Protein AF-A0A356QEA8-F1 (afdb_monomer_lite)

Sequence (119 aa):
EGFLAVVLAHPDEPAASPPVGSSALESAALLRQGLTPEQVAEQRGLAANTVYRHLSDAIQGGELSLEEVVNLDQATLAQIHAAFEQFPDQGLKVVFEALEGRIDYPVLHCVRASMAAKR

pLDDT: mean 83.59, std 18.81, range [31.09, 95.56]

Radius of gyration: 14.91 Å; chains: 1; bounding box: 48×33×32 Å

Secondary structure (DSSP, 8-state):
-------------------HHHHHHHHHHHHTTT--HHHHHHHHT--HHHHHHHHHHHHHTTSS-HHHH----HHHHHHHHHHHHHSTTS-HHHHHHHTTT-S-HHHHHHHHHHHHHT-

Structure (mmCIF, N/CA/C/O backbone):
data_AF-A0A356QEA8-F1
#
_entry.id   AF-A0A356QEA8-F1
#
loop_
_atom_site.group_PDB
_atom_site.id
_atom_site.type_symbol
_atom_site.label_atom_id
_atom_site.label_alt_id
_atom_site.label_comp_id
_atom_site.label_asym_id
_atom_site.label_entity_id
_atom_site.label_seq_id
_atom_site.pdbx_PDB_ins_code
_atom_site.Cartn_x
_atom_site.Cartn_y
_atom_site.Cartn_z
_atom_site.occupancy
_atom_site.B_iso_or_equiv
_atom_site.auth_seq_id
_atom_site.auth_comp_id
_atom_site.auth_asym_id
_atom_site.auth_atom_id
_atom_site.pdbx_PDB_model_num
ATOM 1 N N . GLU A 1 1 ? -32.854 -4.045 1.609 1.00 31.09 1 GLU A N 1
ATOM 2 C CA . GLU A 1 1 ? -31.920 -5.076 1.117 1.00 31.09 1 GLU A CA 1
ATOM 3 C C . GLU A 1 1 ? -30.816 -4.394 0.331 1.00 31.09 1 GLU A C 1
ATOM 5 O O . GLU A 1 1 ? -31.088 -3.385 -0.311 1.00 31.09 1 GLU A O 1
ATOM 10 N N . GLY A 1 2 ? -29.578 -4.848 0.529 1.00 43.97 2 GLY A N 1
ATOM 11 C CA . GLY A 1 2 ? -28.369 -4.173 0.075 1.00 43.97 2 GLY A CA 1
ATOM 12 C C . GLY A 1 2 ? -28.226 -4.121 -1.441 1.00 43.97 2 GLY A C 1
ATOM 13 O O . GLY A 1 2 ? -28.684 -5.005 -2.160 1.00 43.97 2 GLY A O 1
ATOM 14 N N . PHE A 1 3 ? -27.539 -3.084 -1.906 1.00 35.06 3 PHE A N 1
ATOM 15 C CA . PHE A 1 3 ? -27.054 -3.018 -3.273 1.00 35.06 3 PHE A CA 1
ATOM 16 C C . PHE A 1 3 ? -25.620 -2.494 -3.257 1.00 35.06 3 PHE A C 1
ATOM 18 O O . PHE A 1 3 ? -25.361 -1.295 -3.318 1.00 35.06 3 PHE A O 1
ATOM 25 N N . LEU A 1 4 ? -24.688 -3.434 -3.105 1.00 51.31 4 LEU A N 1
ATOM 26 C CA . LEU A 1 4 ? -23.291 -3.254 -3.466 1.00 51.31 4 LEU A CA 1
ATOM 27 C C . LEU A 1 4 ? -23.220 -3.316 -4.997 1.00 51.31 4 LEU A C 1
ATOM 29 O O . LEU A 1 4 ? -23.424 -4.380 -5.579 1.00 51.31 4 LEU A O 1
ATOM 33 N N . ALA A 1 5 ? -22.947 -2.184 -5.644 1.00 41.38 5 ALA A N 1
ATOM 34 C CA . ALA A 1 5 ? -22.686 -2.120 -7.078 1.00 41.38 5 ALA A CA 1
ATOM 35 C C . ALA A 1 5 ? -21.386 -1.360 -7.358 1.00 41.38 5 ALA A C 1
ATOM 37 O O . ALA A 1 5 ? -21.326 -0.135 -7.374 1.00 41.38 5 ALA A O 1
ATOM 38 N N . VAL A 1 6 ? -20.342 -2.169 -7.526 1.00 50.97 6 VAL A N 1
ATOM 39 C CA . VAL A 1 6 ? -19.248 -2.070 -8.503 1.00 50.97 6 VAL A CA 1
ATOM 40 C C . VAL A 1 6 ? -19.434 -0.993 -9.594 1.00 50.97 6 VAL A C 1
ATOM 42 O O . VAL A 1 6 ? -20.431 -1.002 -10.307 1.00 50.97 6 VAL A O 1
ATOM 45 N N . VAL A 1 7 ? -18.451 -0.091 -9.733 1.00 44.72 7 VAL A N 1
ATOM 46 C CA . VAL A 1 7 ? -17.612 0.175 -10.931 1.00 44.72 7 VAL A CA 1
ATOM 47 C C . VAL A 1 7 ? -16.874 1.517 -10.750 1.00 44.72 7 VAL A C 1
ATOM 49 O O . VAL A 1 7 ? -17.484 2.566 -10.591 1.00 44.72 7 VAL A O 1
ATOM 52 N N . LEU A 1 8 ? -15.540 1.436 -10.821 1.00 46.06 8 LEU A N 1
ATOM 53 C CA . LEU A 1 8 ? -14.579 2.411 -11.364 1.00 46.06 8 LEU A CA 1
ATOM 54 C C . LEU A 1 8 ? -15.076 3.848 -11.608 1.00 46.06 8 LEU A C 1
ATOM 56 O O . LEU A 1 8 ? -15.644 4.151 -12.655 1.00 46.06 8 LEU A O 1
ATOM 60 N N . ALA A 1 9 ? -14.661 4.761 -10.735 1.00 32.47 9 ALA A N 1
ATOM 61 C CA . ALA A 1 9 ? -14.369 6.131 -11.127 1.00 32.47 9 ALA A CA 1
ATOM 62 C C . ALA A 1 9 ? -13.238 6.658 -10.237 1.00 32.47 9 ALA A C 1
ATOM 64 O O . ALA A 1 9 ? -13.440 6.976 -9.070 1.00 32.47 9 ALA A O 1
ATOM 65 N N . HIS A 1 10 ? -12.030 6.738 -10.794 1.00 50.66 10 HIS A N 1
ATOM 66 C CA . HIS A 1 10 ? -11.129 7.812 -10.403 1.00 50.66 10 HIS A CA 1
ATOM 67 C C . HIS A 1 10 ? -11.701 9.089 -11.028 1.00 50.66 10 HIS A C 1
ATOM 69 O O . HIS A 1 10 ? -11.715 9.215 -12.253 1.00 50.66 10 HIS A O 1
ATOM 75 N N . PRO A 1 11 ? -12.176 10.013 -10.194 1.00 41.88 11 PRO A N 1
ATOM 76 C CA . PRO A 1 11 ? -11.691 11.369 -10.282 1.00 41.88 11 PRO A CA 1
ATOM 77 C C . PRO A 1 11 ? -11.050 11.741 -8.951 1.00 41.88 11 PRO A C 1
ATOM 79 O O . PRO A 1 11 ? -11.592 11.542 -7.865 1.00 41.88 11 PRO A O 1
ATOM 82 N N . ASP A 1 12 ? -9.837 12.246 -9.082 1.00 52.72 12 ASP A N 1
ATOM 83 C CA . ASP A 1 12 ? -9.221 13.150 -8.132 1.00 52.72 12 ASP A CA 1
ATOM 84 C C . ASP A 1 12 ? -10.200 14.308 -7.858 1.00 52.72 12 ASP A C 1
ATOM 86 O O . ASP A 1 12 ? -10.358 15.192 -8.692 1.00 52.72 12 ASP A O 1
ATOM 90 N N . GLU A 1 13 ? -10.917 14.268 -6.732 1.00 36.25 13 GLU A N 1
ATOM 91 C CA . GLU A 1 13 ? -11.565 15.449 -6.159 1.00 36.25 13 GLU A CA 1
ATOM 92 C C . GLU A 1 13 ? -11.280 15.501 -4.648 1.00 36.25 13 GLU A C 1
ATOM 94 O O . GLU A 1 13 ? -11.574 14.544 -3.919 1.00 36.25 13 GLU A O 1
ATOM 99 N N . PRO A 1 14 ? -10.676 16.597 -4.149 1.00 49.12 14 PRO A N 1
ATOM 100 C CA . PRO A 1 14 ? -10.232 16.707 -2.772 1.00 49.12 14 PRO A CA 1
ATOM 101 C C . PRO A 1 14 ? -11.421 17.078 -1.883 1.00 49.12 14 PRO A C 1
ATOM 103 O O . PRO A 1 14 ? -11.681 18.248 -1.601 1.00 49.12 14 PRO A O 1
ATOM 106 N N . ALA A 1 15 ? -12.138 16.071 -1.392 1.00 41.16 15 ALA A N 1
ATOM 107 C CA . ALA A 1 15 ? -13.002 16.244 -0.233 1.00 41.16 15 ALA A CA 1
ATOM 108 C C . ALA A 1 15 ? -12.107 16.410 1.002 1.00 41.16 15 ALA A C 1
ATOM 110 O O . ALA A 1 15 ? -11.725 15.421 1.617 1.00 41.16 15 ALA A O 1
ATOM 111 N N . ALA A 1 16 ? -11.715 17.662 1.275 1.00 40.69 16 ALA A N 1
ATOM 112 C CA . ALA A 1 16 ? -11.069 18.158 2.492 1.00 40.69 16 ALA A CA 1
ATOM 113 C C . ALA A 1 16 ? -10.388 17.059 3.320 1.00 40.69 16 ALA A C 1
ATOM 115 O O . ALA A 1 16 ? -10.927 16.611 4.334 1.00 40.69 16 ALA A O 1
ATOM 116 N N . SER A 1 17 ? -9.218 16.604 2.859 1.00 44.38 17 SER A N 1
ATOM 117 C CA . SER A 1 17 ? -8.430 15.624 3.591 1.00 44.38 17 SER A CA 1
ATOM 118 C C . SER A 1 17 ? -8.225 16.150 5.013 1.00 44.38 17 SER A C 1
ATOM 120 O O . SER A 1 17 ? -7.688 17.254 5.177 1.00 44.38 17 SER A O 1
ATOM 122 N N . PRO A 1 18 ? -8.607 15.390 6.054 1.00 46.19 18 PRO A N 1
ATOM 123 C CA . PRO A 1 18 ? -8.038 15.597 7.376 1.00 46.19 18 PRO A CA 1
ATOM 124 C C . PRO A 1 18 ? -6.512 15.669 7.213 1.00 46.19 18 PRO A C 1
ATOM 126 O O . PRO A 1 18 ? -5.996 15.051 6.273 1.00 46.19 18 PRO A O 1
ATOM 129 N N . PRO A 1 19 ? -5.780 16.428 8.053 1.00 50.84 19 PRO A N 1
ATOM 130 C CA . PRO A 1 19 ? -4.324 16.498 7.942 1.00 50.84 19 PRO A CA 1
ATOM 131 C C . PRO A 1 19 ? -3.800 15.077 7.753 1.00 50.84 19 PRO A C 1
ATOM 133 O O . PRO A 1 19 ? -4.195 14.200 8.510 1.00 50.84 19 PRO A O 1
ATOM 136 N N . VAL A 1 20 ? -3.007 14.843 6.704 1.00 54.38 20 VAL A N 1
ATOM 137 C CA . VAL A 1 20 ? -2.616 13.509 6.198 1.00 54.38 20 VAL A CA 1
ATOM 138 C C . VAL A 1 20 ? -2.198 12.521 7.304 1.00 54.38 20 VAL A C 1
ATOM 140 O O . VAL A 1 20 ? -2.436 11.323 7.188 1.00 54.38 20 VAL A O 1
ATOM 143 N N . GLY A 1 21 ? -1.707 13.027 8.441 1.00 61.75 21 GLY A N 1
ATOM 144 C CA . GLY A 1 21 ? -1.474 12.252 9.658 1.00 61.75 21 GLY A CA 1
ATOM 145 C C . GLY A 1 21 ? -2.724 11.703 10.366 1.00 61.75 21 GLY A C 1
ATOM 146 O O . GLY A 1 21 ? -2.709 10.551 10.768 1.00 61.75 21 GLY A O 1
ATOM 147 N N . SER A 1 22 ? -3.826 12.444 10.528 1.00 77.88 22 SER A N 1
ATOM 148 C CA . SER A 1 22 ? -4.959 11.985 11.351 1.00 77.88 22 SER A CA 1
ATOM 149 C C . SER A 1 22 ? -5.708 10.797 10.744 1.00 77.88 22 SER A C 1
ATOM 151 O O . SER A 1 22 ? -6.038 9.864 11.468 1.00 77.88 22 SER A O 1
ATOM 153 N N . SER A 1 23 ? -5.921 10.769 9.424 1.00 89.19 23 SER A N 1
ATOM 154 C CA . SER A 1 23 ? -6.590 9.632 8.763 1.00 89.19 23 SER A CA 1
ATOM 155 C C . SER A 1 23 ? -5.693 8.404 8.597 1.00 89.19 23 SER A C 1
ATOM 157 O O . SER A 1 23 ? -6.193 7.275 8.670 1.00 89.19 23 SER A O 1
ATOM 159 N N . ALA A 1 24 ? -4.386 8.612 8.402 1.00 91.81 24 ALA A N 1
ATOM 160 C CA . ALA A 1 24 ? -3.384 7.549 8.406 1.00 91.81 24 ALA A CA 1
ATOM 161 C C . ALA A 1 24 ? -3.299 6.882 9.785 1.00 91.81 24 ALA A C 1
ATOM 163 O O . ALA A 1 24 ? -3.461 5.667 9.891 1.00 91.81 24 ALA A O 1
ATOM 164 N N . LEU A 1 25 ? -3.167 7.686 10.844 1.00 92.38 25 LEU A N 1
ATOM 165 C CA . LEU A 1 25 ? -3.117 7.218 12.229 1.00 92.38 25 LEU A CA 1
ATOM 166 C C . LEU A 1 25 ? -4.413 6.525 12.664 1.00 92.38 25 LEU A C 1
ATOM 168 O O . LEU A 1 25 ? -4.355 5.491 13.322 1.00 92.38 25 LEU A O 1
ATOM 172 N N . GLU A 1 26 ? -5.582 7.041 12.277 1.00 94.62 26 GLU A N 1
ATOM 173 C CA . GLU A 1 26 ? -6.866 6.405 12.598 1.00 94.62 26 GLU A CA 1
ATOM 174 C C . GLU A 1 26 ? -7.005 5.031 11.923 1.00 94.62 26 GLU A C 1
ATOM 176 O O . GLU A 1 26 ? -7.396 4.057 12.567 1.00 94.62 26 GLU A O 1
ATOM 181 N N . SER A 1 27 ? -6.621 4.921 10.644 1.00 94.62 27 SER A N 1
ATOM 182 C CA . SER A 1 27 ? -6.633 3.638 9.923 1.00 94.62 27 SER A CA 1
ATOM 183 C C . SER A 1 27 ? -5.639 2.648 10.538 1.00 94.62 27 SER A C 1
ATOM 185 O O . SER A 1 27 ? -5.967 1.478 10.723 1.00 94.62 27 SER A O 1
ATOM 187 N N . ALA A 1 28 ? -4.451 3.128 10.915 1.00 94.19 28 ALA A N 1
ATOM 188 C CA . ALA A 1 28 ? -3.431 2.336 11.592 1.00 94.19 28 ALA A CA 1
ATOM 189 C C . ALA A 1 28 ? -3.884 1.841 12.973 1.00 94.19 28 ALA A C 1
ATOM 191 O O . ALA A 1 28 ? -3.648 0.688 13.331 1.00 94.19 28 ALA A O 1
ATOM 192 N N . ALA A 1 29 ? -4.572 2.685 13.743 1.00 94.62 29 ALA A N 1
ATOM 193 C CA . ALA A 1 29 ? -5.103 2.316 15.049 1.00 94.62 29 ALA A CA 1
ATOM 194 C C . ALA A 1 29 ? -6.163 1.209 14.953 1.00 94.62 29 ALA A C 1
ATOM 196 O O . ALA A 1 29 ? -6.216 0.337 15.818 1.00 94.62 29 ALA A O 1
ATOM 197 N N . LEU A 1 30 ? -7.004 1.220 13.915 1.00 94.75 30 LEU A N 1
ATOM 198 C CA . LEU A 1 30 ? -7.980 0.152 13.671 1.00 94.75 30 LEU A CA 1
ATOM 199 C C . LEU A 1 30 ? -7.303 -1.142 13.212 1.00 94.75 30 LEU A C 1
ATOM 201 O O . LEU A 1 30 ? -7.622 -2.205 13.733 1.00 94.75 30 LEU A O 1
ATOM 205 N N . LEU A 1 31 ? -6.314 -1.056 12.325 1.00 94.38 31 LEU A N 1
ATOM 206 C CA . LEU A 1 31 ? -5.529 -2.214 11.894 1.00 94.38 31 LEU A CA 1
ATOM 207 C C . LEU A 1 31 ? -4.871 -2.938 13.086 1.00 94.38 31 LEU A C 1
ATOM 209 O O . LEU A 1 31 ? -4.991 -4.151 13.236 1.00 94.38 31 LEU A O 1
ATOM 213 N N . ARG A 1 32 ? -4.271 -2.178 14.012 1.00 93.19 32 ARG A N 1
ATOM 214 C CA . ARG A 1 32 ? -3.653 -2.698 15.249 1.00 93.19 32 ARG A CA 1
ATOM 215 C C . ARG A 1 32 ? -4.626 -3.353 16.225 1.00 93.19 32 ARG A C 1
ATOM 217 O O . ARG A 1 32 ? -4.197 -4.089 17.109 1.00 93.19 32 ARG A O 1
ATOM 224 N N . GLN A 1 33 ? -5.925 -3.111 16.077 1.00 93.75 33 GLN A N 1
ATOM 225 C CA . GLN A 1 33 ? -6.954 -3.835 16.827 1.00 93.75 33 GLN A CA 1
ATOM 226 C C . GLN A 1 33 ? -7.230 -5.230 16.234 1.00 93.75 33 GLN A C 1
ATOM 228 O O . GLN A 1 33 ? -8.104 -5.938 16.727 1.00 93.75 33 GLN A O 1
ATOM 233 N N . GLY A 1 34 ? -6.480 -5.643 15.206 1.00 91.62 34 GLY A N 1
ATOM 234 C CA . GLY A 1 34 ? -6.621 -6.930 14.529 1.00 91.62 34 GLY A CA 1
ATOM 235 C C . GLY A 1 34 ? -7.587 -6.897 13.345 1.00 91.62 34 GLY A C 1
ATOM 236 O O . GLY A 1 34 ? -7.989 -7.959 12.872 1.00 91.62 34 GLY A O 1
ATOM 237 N N . LEU A 1 35 ? -7.980 -5.707 12.877 1.00 93.81 35 LEU A N 1
ATOM 238 C CA . LEU A 1 35 ? -8.817 -5.564 11.688 1.00 93.81 35 LEU A CA 1
ATOM 239 C C . LEU A 1 35 ? -7.965 -5.636 10.421 1.00 93.81 35 LEU A C 1
ATOM 241 O O . LEU A 1 35 ? -6.881 -5.062 10.341 1.00 93.81 35 LEU A O 1
ATOM 245 N N . THR A 1 36 ? -8.511 -6.278 9.394 1.00 93.06 36 THR A N 1
ATOM 246 C CA . THR A 1 36 ? -7.966 -6.219 8.030 1.00 93.06 36 THR A CA 1
ATOM 247 C C . THR A 1 36 ? -8.222 -4.845 7.395 1.00 93.06 36 THR A C 1
ATOM 249 O O . THR A 1 36 ? -9.185 -4.174 7.779 1.00 93.06 36 THR A O 1
ATOM 252 N N . PRO A 1 37 ? -7.422 -4.405 6.404 1.00 92.38 37 PRO A N 1
ATOM 253 C CA . PRO A 1 37 ? -7.656 -3.137 5.702 1.00 92.38 37 PRO A CA 1
ATOM 254 C C . PRO A 1 37 ? -9.085 -3.003 5.148 1.00 92.38 37 PRO A C 1
ATOM 256 O O . PRO A 1 37 ? -9.676 -1.925 5.188 1.00 92.38 37 PRO A O 1
ATOM 259 N N . GLU A 1 38 ? -9.670 -4.106 4.694 1.00 92.88 38 GLU A N 1
ATOM 260 C CA . GLU A 1 38 ? -11.043 -4.198 4.209 1.00 92.88 38 GLU A CA 1
ATOM 261 C C . GLU A 1 38 ? -12.057 -3.955 5.334 1.00 92.88 38 GLU A C 1
ATOM 263 O O . GLU A 1 38 ? -12.955 -3.131 5.177 1.00 92.88 38 GLU A O 1
ATOM 268 N N . GLN A 1 39 ? -11.871 -4.572 6.504 1.00 93.94 39 GLN A N 1
ATOM 269 C CA . GLN A 1 39 ? -12.721 -4.324 7.676 1.00 93.94 39 GLN A CA 1
ATOM 270 C C . GLN A 1 39 ? -12.572 -2.896 8.209 1.00 93.94 39 GLN A C 1
ATOM 272 O O . GLN A 1 39 ? -13.555 -2.287 8.630 1.00 93.94 39 GLN A O 1
ATOM 277 N N . VAL A 1 40 ? -11.360 -2.332 8.168 1.00 94.25 40 VAL A N 1
ATOM 278 C CA . VAL A 1 40 ? -11.134 -0.914 8.479 1.00 94.25 40 VAL A CA 1
ATOM 279 C C . VAL A 1 40 ? -11.920 -0.035 7.505 1.00 94.25 40 VAL A C 1
ATOM 281 O O . VAL A 1 40 ? -12.526 0.951 7.922 1.00 94.25 40 VAL A O 1
ATOM 284 N N . ALA A 1 41 ? -11.954 -0.390 6.220 1.00 93.56 41 ALA A N 1
ATOM 285 C CA . ALA A 1 41 ? -12.721 0.336 5.215 1.00 93.56 41 ALA A CA 1
ATOM 286 C C . ALA A 1 41 ? -14.224 0.282 5.503 1.00 93.56 41 ALA A C 1
ATOM 288 O O . ALA A 1 41 ? -14.871 1.328 5.534 1.00 93.56 41 ALA A O 1
ATOM 289 N N . GLU A 1 42 ? -14.760 -0.900 5.810 1.00 94.19 42 GLU A N 1
A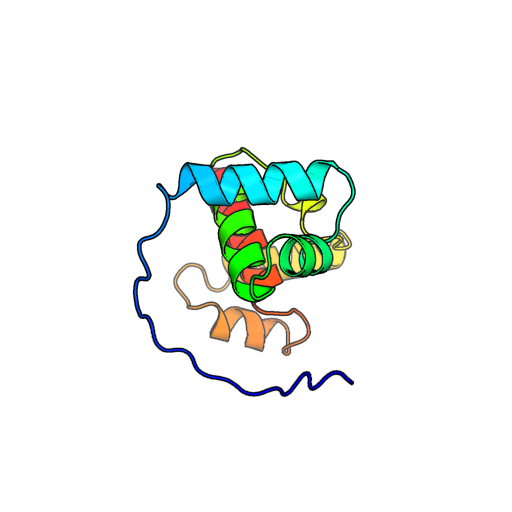TOM 290 C CA . GLU A 1 42 ? -16.162 -1.069 6.204 1.00 94.19 42 GLU A CA 1
ATOM 291 C C . GLU A 1 42 ? -16.503 -0.265 7.465 1.00 94.19 42 GLU A C 1
ATOM 293 O O . GLU A 1 42 ? -17.476 0.490 7.474 1.00 94.19 42 GLU A O 1
ATOM 298 N N . GLN A 1 43 ? -15.675 -0.356 8.509 1.00 93.12 43 GLN A N 1
ATOM 299 C CA . GLN A 1 43 ? -15.915 0.338 9.774 1.00 93.12 43 GLN A CA 1
ATOM 300 C C . GLN A 1 43 ? -15.845 1.862 9.635 1.00 93.12 43 GLN A C 1
ATOM 302 O O . GLN A 1 43 ? -16.601 2.578 10.292 1.00 93.12 43 GLN A O 1
ATOM 307 N N . ARG A 1 44 ? -14.957 2.368 8.775 1.00 92.44 44 ARG A N 1
ATOM 308 C CA . ARG A 1 44 ? -14.825 3.806 8.512 1.00 92.44 44 ARG A CA 1
ATOM 309 C C . ARG A 1 44 ? -15.775 4.314 7.425 1.00 92.44 44 ARG A C 1
ATOM 311 O O . ARG A 1 44 ? -15.805 5.517 7.181 1.00 92.44 44 ARG A O 1
ATOM 318 N N . GLY A 1 45 ? -16.527 3.436 6.756 1.00 91.44 45 GLY A N 1
ATOM 319 C CA . GLY A 1 45 ? -17.366 3.805 5.612 1.00 91.44 45 GLY A CA 1
ATOM 320 C C . GLY A 1 45 ? -16.560 4.333 4.418 1.00 91.44 45 GLY A C 1
ATOM 321 O O . GLY A 1 45 ? -17.011 5.235 3.715 1.00 91.44 45 GLY A O 1
ATOM 322 N N . LEU A 1 46 ? -15.349 3.811 4.210 1.00 92.62 46 LEU A N 1
ATOM 323 C CA . LEU A 1 46 ? -14.422 4.208 3.150 1.00 92.62 46 LEU A CA 1
ATOM 324 C C . LEU A 1 46 ? -14.271 3.104 2.100 1.00 92.62 46 LEU A C 1
ATOM 326 O O . LEU A 1 46 ? -14.552 1.934 2.343 1.00 92.62 46 LEU A O 1
ATOM 330 N N . ALA A 1 47 ? -13.752 3.463 0.926 1.00 91.56 47 ALA A N 1
ATOM 331 C CA . ALA A 1 47 ? -13.280 2.471 -0.034 1.00 91.56 47 ALA A CA 1
ATOM 332 C C . ALA A 1 47 ? -11.976 1.821 0.460 1.00 91.56 47 ALA A C 1
ATOM 334 O O . ALA A 1 47 ? -11.089 2.518 0.962 1.00 91.56 47 ALA A O 1
ATOM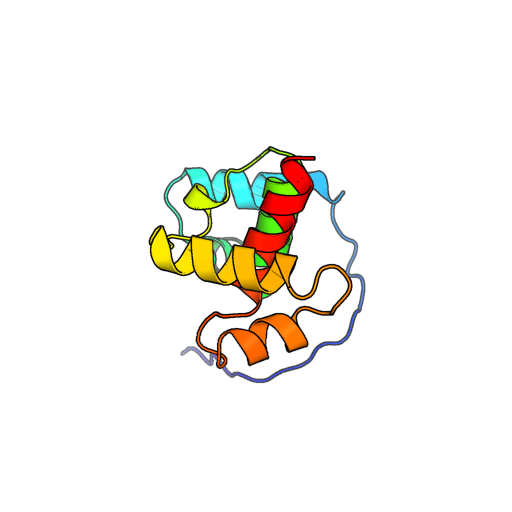 335 N N . ALA A 1 48 ? -11.808 0.514 0.232 1.00 89.81 48 ALA A N 1
ATOM 336 C CA . ALA A 1 48 ? -10.593 -0.214 0.613 1.00 89.81 48 ALA A CA 1
ATOM 337 C C . ALA A 1 48 ? -9.320 0.449 0.061 1.00 89.81 48 ALA A C 1
ATOM 339 O O . ALA A 1 48 ? -8.357 0.651 0.793 1.00 89.81 48 ALA A O 1
ATOM 340 N N . ASN A 1 49 ? -9.339 0.902 -1.198 1.00 88.88 49 ASN A N 1
ATOM 341 C CA . ASN A 1 49 ? -8.199 1.590 -1.815 1.00 88.88 49 ASN A CA 1
ATOM 342 C C . ASN A 1 49 ? -7.786 2.874 -1.060 1.00 88.88 49 ASN A C 1
ATOM 344 O O . ASN A 1 49 ? -6.601 3.181 -0.946 1.00 88.88 49 ASN A O 1
ATOM 348 N N . THR A 1 50 ? -8.750 3.609 -0.494 1.00 91.38 50 THR A N 1
ATOM 349 C CA . THR A 1 50 ? -8.476 4.789 0.343 1.00 91.38 50 THR A CA 1
ATOM 350 C C . THR A 1 50 ? -7.796 4.388 1.649 1.00 91.38 50 THR A C 1
ATOM 352 O O . THR A 1 50 ? -6.848 5.045 2.073 1.00 91.38 50 THR A O 1
ATOM 355 N N . VAL A 1 51 ? -8.232 3.286 2.263 1.00 94.50 51 VAL A N 1
ATOM 356 C CA . VAL A 1 51 ? -7.582 2.746 3.463 1.00 94.50 51 VAL A CA 1
ATOM 357 C C . VAL A 1 51 ? -6.159 2.289 3.157 1.00 94.50 51 VAL A C 1
ATOM 359 O O . VAL A 1 51 ? -5.246 2.682 3.871 1.00 94.50 51 VAL A O 1
ATOM 362 N N . TYR A 1 52 ? -5.922 1.561 2.067 1.00 94.31 52 TYR A N 1
ATOM 363 C CA . TYR A 1 52 ? -4.559 1.185 1.677 1.00 94.31 52 TYR A CA 1
ATOM 364 C C . TYR A 1 52 ? -3.653 2.394 1.427 1.00 94.31 52 TYR A C 1
ATOM 366 O O . TYR A 1 52 ? -2.484 2.355 1.806 1.00 94.31 52 TYR A O 1
ATOM 374 N N . ARG A 1 53 ? -4.178 3.492 0.863 1.00 92.75 53 ARG A N 1
ATOM 375 C CA . ARG A 1 53 ? -3.430 4.755 0.762 1.00 92.75 53 ARG A CA 1
ATOM 376 C C . ARG A 1 53 ? -3.034 5.269 2.151 1.00 92.75 53 ARG A C 1
ATOM 378 O O . ARG A 1 53 ? -1.846 5.456 2.390 1.00 92.75 53 ARG A O 1
ATOM 385 N N . HIS A 1 54 ? -3.987 5.387 3.077 1.00 94.00 54 HIS A N 1
ATOM 386 C CA . HIS A 1 54 ? -3.717 5.790 4.464 1.00 94.00 54 HIS A CA 1
ATOM 387 C C . HIS A 1 54 ? -2.678 4.895 5.156 1.00 94.00 54 HIS A C 1
ATOM 389 O O . HIS A 1 54 ? -1.793 5.390 5.847 1.00 94.00 54 HIS A O 1
ATOM 395 N N . LEU A 1 55 ? -2.769 3.578 4.964 1.00 94.62 55 LEU A N 1
ATOM 396 C CA . LEU A 1 55 ? -1.827 2.621 5.539 1.00 94.62 55 LEU A CA 1
ATOM 397 C C . LEU A 1 55 ? -0.444 2.732 4.888 1.00 94.62 55 LEU A C 1
ATOM 399 O O . LEU A 1 55 ? 0.560 2.622 5.581 1.00 94.62 55 LEU A O 1
ATOM 403 N N . SER A 1 56 ? -0.367 3.007 3.584 1.00 94.00 56 SER A N 1
ATOM 404 C CA . SER A 1 56 ? 0.905 3.284 2.913 1.00 94.00 56 SER A CA 1
ATOM 405 C C . SER A 1 56 ? 1.565 4.568 3.432 1.00 94.00 56 SER A C 1
ATOM 407 O O . SER A 1 56 ? 2.768 4.561 3.678 1.00 94.00 56 SER A O 1
ATOM 409 N N . ASP A 1 57 ? 0.792 5.626 3.700 1.00 92.25 57 ASP A N 1
ATOM 410 C CA . ASP A 1 57 ? 1.301 6.853 4.329 1.00 92.25 57 ASP A CA 1
ATOM 411 C C . ASP A 1 57 ? 1.792 6.584 5.761 1.00 92.25 57 ASP A C 1
ATOM 413 O O . ASP A 1 57 ? 2.873 7.030 6.144 1.00 92.25 57 ASP A O 1
ATOM 417 N N . ALA A 1 58 ? 1.047 5.790 6.540 1.00 92.75 58 ALA A N 1
ATOM 418 C CA . ALA A 1 58 ? 1.454 5.371 7.881 1.00 92.75 58 ALA A CA 1
ATOM 419 C C . ALA A 1 58 ? 2.749 4.537 7.861 1.00 92.75 58 ALA A C 1
ATOM 421 O O . ALA A 1 58 ? 3.630 4.755 8.689 1.00 92.75 58 ALA A O 1
ATOM 422 N N . ILE A 1 59 ? 2.907 3.629 6.891 1.00 94.31 59 ILE A N 1
ATOM 423 C CA . ILE A 1 59 ? 4.156 2.880 6.691 1.00 94.31 59 ILE A CA 1
ATOM 424 C C . ILE A 1 59 ? 5.309 3.832 6.364 1.00 94.31 59 ILE A C 1
ATOM 426 O O . ILE A 1 59 ? 6.385 3.719 6.947 1.00 94.31 59 ILE A O 1
ATOM 430 N N . GLN A 1 60 ? 5.096 4.778 5.445 1.00 91.75 60 GLN A N 1
ATOM 431 C CA . GLN A 1 60 ? 6.122 5.746 5.059 1.00 91.75 60 GLN A CA 1
ATOM 432 C C . GLN A 1 60 ? 6.556 6.628 6.237 1.00 91.75 60 GLN A C 1
ATOM 434 O O . GLN A 1 60 ? 7.739 6.931 6.369 1.00 91.75 60 GLN A O 1
ATOM 439 N N . GLY A 1 61 ? 5.610 7.006 7.101 1.00 89.44 61 GLY A N 1
ATOM 440 C CA . GLY A 1 61 ? 5.870 7.766 8.323 1.00 89.44 61 GLY A CA 1
ATOM 441 C C . GLY A 1 61 ? 6.505 6.960 9.461 1.00 89.44 61 GLY A C 1
ATOM 442 O O . GLY A 1 61 ? 6.832 7.547 10.486 1.00 89.44 61 GLY A O 1
ATOM 443 N N . GLY A 1 62 ? 6.679 5.641 9.309 1.00 89.56 62 GLY A N 1
ATOM 444 C CA . GLY A 1 62 ? 7.187 4.760 10.366 1.00 89.56 62 GLY A CA 1
ATOM 445 C C . GLY A 1 62 ? 6.156 4.411 11.446 1.00 89.56 62 GLY A C 1
ATOM 446 O O . GLY A 1 62 ? 6.496 3.776 12.441 1.00 89.56 62 GLY A O 1
ATOM 447 N N . GLU A 1 63 ? 4.891 4.784 11.245 1.00 91.31 63 GLU A N 1
ATOM 448 C CA . GLU A 1 63 ? 3.793 4.485 12.164 1.00 91.31 63 GLU A CA 1
ATOM 449 C C . GLU A 1 63 ? 3.336 3.030 12.066 1.00 91.31 63 GLU A C 1
ATOM 451 O O . GLU A 1 63 ? 2.777 2.519 13.030 1.00 91.31 63 GLU A O 1
ATOM 456 N N . LEU A 1 64 ? 3.561 2.355 10.934 1.00 92.31 64 LEU A N 1
ATOM 457 C CA . LEU A 1 64 ? 3.255 0.938 10.727 1.00 92.31 64 LEU A CA 1
ATOM 458 C C . LEU A 1 64 ? 4.403 0.219 10.025 1.00 92.31 64 LEU A C 1
ATOM 460 O O . LEU A 1 64 ? 5.102 0.789 9.189 1.00 92.31 64 LEU A O 1
ATOM 464 N N . SER A 1 65 ? 4.539 -1.073 10.308 1.00 92.56 65 SER A N 1
ATOM 465 C CA . SER A 1 65 ? 5.380 -1.955 9.496 1.00 92.56 65 SER A CA 1
ATOM 466 C C . SER A 1 65 ? 4.568 -2.554 8.350 1.00 92.56 65 SER A C 1
ATOM 468 O O . SER A 1 65 ? 3.362 -2.760 8.469 1.00 92.56 65 SER A O 1
ATOM 470 N N . LEU A 1 66 ? 5.230 -2.871 7.234 1.00 93.50 66 LEU A N 1
ATOM 471 C CA . LEU A 1 66 ? 4.585 -3.495 6.072 1.00 93.50 66 LEU A CA 1
ATOM 472 C C . LEU A 1 66 ? 3.838 -4.786 6.442 1.00 93.50 66 LEU A C 1
ATOM 474 O O . LEU A 1 66 ? 2.723 -5.002 5.980 1.00 93.50 66 LEU A O 1
ATOM 478 N N . GLU A 1 67 ? 4.453 -5.604 7.295 1.00 91.94 67 GLU A N 1
ATOM 479 C CA . GLU A 1 67 ? 3.918 -6.880 7.783 1.00 91.94 67 GLU A CA 1
ATOM 480 C C . GLU A 1 67 ? 2.624 -6.743 8.596 1.00 91.94 67 GLU A C 1
ATOM 482 O O . GLU A 1 67 ? 1.847 -7.689 8.650 1.00 91.94 67 GLU A O 1
ATOM 487 N N . GLU A 1 68 ? 2.354 -5.570 9.184 1.00 90.62 68 GLU A N 1
ATOM 488 C CA . GLU A 1 68 ? 1.081 -5.332 9.875 1.00 90.62 68 GLU A CA 1
ATOM 489 C C . GLU A 1 68 ? -0.068 -5.135 8.877 1.00 90.62 68 GLU A C 1
ATOM 491 O O . GLU A 1 68 ? -1.220 -5.417 9.195 1.00 90.62 68 GLU A O 1
ATOM 496 N N . VAL A 1 69 ? 0.233 -4.648 7.668 1.00 92.12 69 VAL A N 1
ATOM 497 C CA . VAL A 1 69 ? -0.768 -4.266 6.658 1.00 92.12 69 VAL A CA 1
ATOM 498 C C . VAL A 1 69 ? -1.013 -5.372 5.641 1.00 92.12 69 VAL A C 1
ATOM 500 O O . VAL A 1 69 ? -2.153 -5.595 5.236 1.00 92.12 69 VAL A O 1
ATOM 503 N N . VAL A 1 70 ? 0.053 -6.037 5.191 1.00 90.12 70 VAL A N 1
ATOM 504 C CA . VAL A 1 70 ? -0.021 -7.084 4.171 1.00 90.12 70 VAL A CA 1
ATOM 505 C C . VAL A 1 70 ? 0.670 -8.346 4.658 1.00 90.12 70 VAL A C 1
ATOM 507 O O . VAL A 1 70 ? 1.816 -8.322 5.101 1.00 90.12 70 VAL A O 1
ATOM 510 N N . ASN A 1 71 ? -0.020 -9.473 4.516 1.00 89.38 71 ASN A N 1
ATOM 511 C CA . ASN A 1 71 ? 0.532 -10.776 4.852 1.00 89.38 71 ASN A CA 1
ATOM 512 C C . ASN A 1 71 ? 1.135 -11.415 3.592 1.00 89.38 71 ASN A C 1
ATOM 514 O O . ASN A 1 71 ? 0.440 -12.096 2.839 1.00 89.38 71 ASN A O 1
ATOM 518 N N . LEU A 1 72 ? 2.416 -11.138 3.337 1.00 89.75 72 LEU A N 1
ATOM 519 C CA . LEU A 1 72 ? 3.163 -11.659 2.189 1.00 89.75 72 LEU A CA 1
ATOM 520 C C . LEU A 1 72 ? 4.262 -12.618 2.649 1.00 89.75 72 LEU A C 1
ATOM 522 O O . LEU A 1 72 ? 5.066 -12.274 3.514 1.00 89.75 72 LEU A O 1
ATOM 526 N N . ASP A 1 73 ? 4.366 -13.779 2.003 1.00 92.62 73 ASP A N 1
ATOM 527 C CA . ASP A 1 73 ? 5.516 -14.661 2.183 1.00 92.62 73 ASP A CA 1
ATOM 528 C C . ASP A 1 73 ? 6.822 -13.988 1.745 1.00 92.62 73 ASP A C 1
ATOM 530 O O . ASP A 1 73 ? 6.870 -13.199 0.793 1.00 92.62 73 ASP A O 1
ATOM 534 N N . GLN A 1 74 ? 7.923 -14.372 2.393 1.00 91.19 74 GLN A N 1
ATOM 535 C CA . GLN A 1 74 ? 9.234 -13.766 2.162 1.00 91.19 74 GLN A CA 1
ATOM 536 C C . GLN A 1 74 ? 9.691 -13.855 0.696 1.00 91.19 74 GLN A C 1
ATOM 538 O O . GLN A 1 74 ? 10.342 -12.930 0.204 1.00 91.19 74 GLN A O 1
ATOM 543 N N . ALA A 1 75 ? 9.337 -14.940 -0.001 1.00 93.69 75 ALA A N 1
ATOM 544 C CA . ALA A 1 75 ? 9.647 -15.133 -1.416 1.00 93.69 75 ALA A CA 1
ATOM 545 C C . ALA A 1 75 ?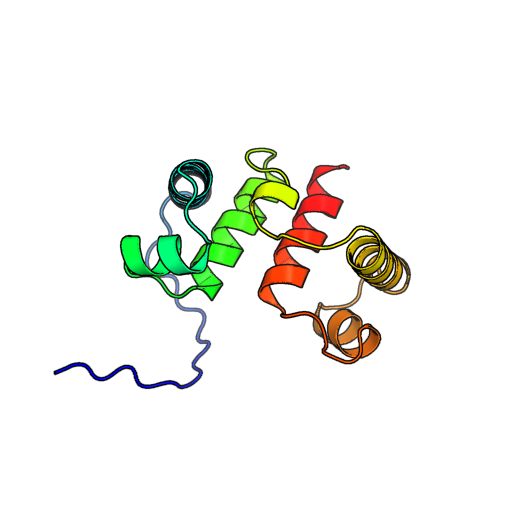 8.917 -14.113 -2.305 1.00 93.69 75 ALA A C 1
ATOM 547 O O . ALA A 1 75 ? 9.536 -13.502 -3.174 1.00 93.69 75 ALA A O 1
ATOM 548 N N . THR A 1 76 ? 7.629 -13.884 -2.048 1.00 94.19 76 THR A N 1
ATOM 549 C CA . THR A 1 76 ? 6.818 -12.895 -2.768 1.00 94.19 76 THR A CA 1
ATOM 550 C C . THR A 1 76 ? 7.331 -11.485 -2.505 1.00 94.19 76 THR A C 1
ATOM 552 O O . THR A 1 76 ? 7.531 -10.714 -3.440 1.00 94.19 76 THR A O 1
ATOM 555 N N . LEU A 1 77 ? 7.635 -11.161 -1.246 1.00 94.69 77 LEU A N 1
ATOM 556 C CA . LEU A 1 77 ? 8.199 -9.861 -0.894 1.00 94.69 77 LEU A CA 1
ATOM 557 C C . LEU A 1 77 ? 9.546 -9.611 -1.593 1.00 94.69 77 LEU A C 1
ATOM 559 O O . LEU A 1 77 ? 9.781 -8.520 -2.109 1.00 94.69 77 LEU A O 1
ATOM 563 N N . ALA A 1 78 ? 10.410 -10.628 -1.669 1.00 94.44 78 ALA A N 1
ATOM 564 C CA . ALA A 1 78 ? 11.684 -10.533 -2.379 1.00 94.44 78 ALA A CA 1
ATOM 565 C C . ALA A 1 78 ? 11.500 -10.296 -3.888 1.00 94.44 78 ALA A C 1
ATOM 567 O O . ALA A 1 78 ? 12.234 -9.497 -4.466 1.00 94.44 78 ALA A O 1
ATOM 568 N N . GLN A 1 79 ? 10.506 -10.933 -4.518 1.00 95.56 79 GLN A N 1
ATOM 569 C CA . GLN A 1 79 ? 10.171 -10.689 -5.927 1.00 95.56 79 GLN A CA 1
ATOM 570 C C . GLN A 1 79 ? 9.692 -9.254 -6.157 1.00 95.56 79 GLN A C 1
ATOM 572 O O . GLN A 1 79 ? 10.141 -8.604 -7.099 1.00 95.56 79 GLN A O 1
ATOM 577 N N . ILE A 1 80 ? 8.827 -8.738 -5.280 1.00 95.44 80 ILE A N 1
ATOM 578 C CA . ILE A 1 80 ? 8.332 -7.361 -5.381 1.00 95.44 80 ILE A CA 1
ATOM 579 C C . ILE A 1 80 ? 9.488 -6.365 -5.219 1.00 95.44 80 ILE A C 1
ATOM 581 O O . ILE A 1 80 ? 9.612 -5.442 -6.021 1.00 95.44 80 ILE A O 1
ATOM 585 N N . HIS A 1 81 ? 10.370 -6.567 -4.234 1.00 94.69 81 HIS A N 1
ATOM 586 C CA . HIS A 1 81 ? 11.561 -5.729 -4.069 1.00 94.69 81 HIS A CA 1
ATOM 587 C C . HIS A 1 81 ? 12.468 -5.774 -5.301 1.00 94.69 81 HIS A C 1
ATOM 589 O O . HIS A 1 81 ? 12.880 -4.724 -5.782 1.00 94.69 81 HIS A O 1
ATOM 595 N N . ALA A 1 82 ? 12.740 -6.963 -5.845 1.00 95.31 82 ALA A N 1
ATOM 596 C CA . ALA A 1 82 ? 13.553 -7.106 -7.049 1.00 95.31 82 ALA A CA 1
ATOM 597 C C . ALA A 1 82 ? 12.935 -6.373 -8.250 1.00 95.31 82 ALA A C 1
ATOM 599 O O . ALA A 1 82 ? 13.654 -5.721 -9.002 1.00 95.31 82 ALA A O 1
ATOM 600 N N . ALA A 1 83 ? 11.608 -6.418 -8.399 1.00 95.50 83 ALA A N 1
ATOM 601 C CA . ALA A 1 83 ? 10.911 -5.683 -9.446 1.00 95.50 83 ALA A CA 1
ATOM 602 C C . ALA A 1 83 ? 11.044 -4.159 -9.265 1.00 95.50 83 ALA A C 1
ATOM 604 O O . ALA A 1 83 ? 11.318 -3.451 -10.231 1.00 95.50 83 ALA A O 1
ATOM 605 N N . PHE A 1 84 ? 10.920 -3.639 -8.041 1.00 95.06 84 PHE A N 1
ATOM 606 C CA . PHE A 1 84 ? 11.157 -2.214 -7.777 1.00 95.06 84 PHE A CA 1
ATOM 607 C C . PHE A 1 84 ? 12.612 -1.794 -8.028 1.00 95.06 84 PHE A C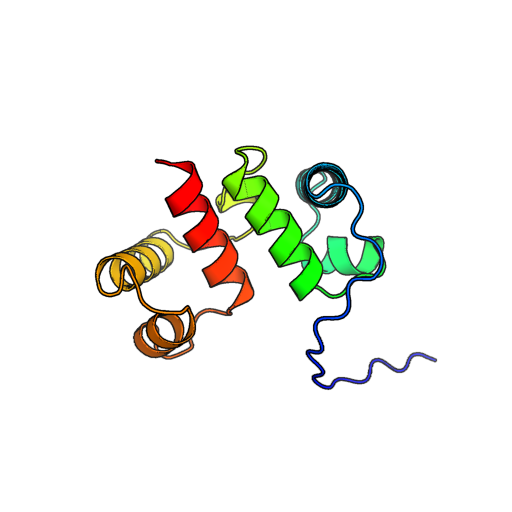 1
ATOM 609 O O . PHE A 1 84 ? 12.838 -0.738 -8.609 1.00 95.06 84 PHE A O 1
ATOM 616 N N . GLU A 1 85 ? 13.590 -2.618 -7.651 1.00 93.75 85 GLU A N 1
ATOM 617 C CA . GLU A 1 85 ? 15.019 -2.353 -7.888 1.00 93.75 85 GLU A CA 1
ATOM 618 C C . GLU A 1 85 ? 15.388 -2.421 -9.378 1.00 93.75 85 GLU A C 1
ATOM 620 O O . GLU A 1 85 ? 16.248 -1.677 -9.845 1.00 93.75 85 GLU A O 1
ATOM 625 N N . GLN A 1 86 ? 14.725 -3.287 -10.149 1.00 94.88 86 GLN A N 1
ATOM 626 C CA . GLN A 1 86 ? 14.890 -3.365 -11.601 1.00 94.88 86 GLN A CA 1
ATOM 627 C C . GLN A 1 86 ? 14.307 -2.135 -12.315 1.00 94.88 86 GLN A C 1
ATOM 629 O O . GLN A 1 86 ? 14.794 -1.746 -13.379 1.00 94.88 86 GLN A O 1
ATOM 634 N N . PHE A 1 87 ? 13.275 -1.519 -11.735 1.00 92.75 87 PHE A N 1
ATOM 635 C CA . PHE A 1 87 ? 12.536 -0.402 -12.320 1.00 92.75 87 PHE A CA 1
ATOM 636 C C . PHE A 1 87 ? 12.399 0.790 -11.344 1.00 92.75 87 PHE A C 1
ATOM 638 O O . PHE A 1 87 ? 11.276 1.210 -11.051 1.00 92.75 87 PHE A O 1
ATOM 645 N N . PRO A 1 88 ? 13.514 1.379 -10.865 1.00 86.62 88 PRO A N 1
ATOM 646 C CA . PRO A 1 88 ? 13.529 2.306 -9.723 1.00 86.62 88 PRO A CA 1
ATOM 647 C C . PRO A 1 88 ? 12.752 3.610 -9.956 1.00 86.62 88 PRO A C 1
ATOM 649 O O . PRO A 1 88 ? 12.228 4.192 -9.007 1.00 86.62 88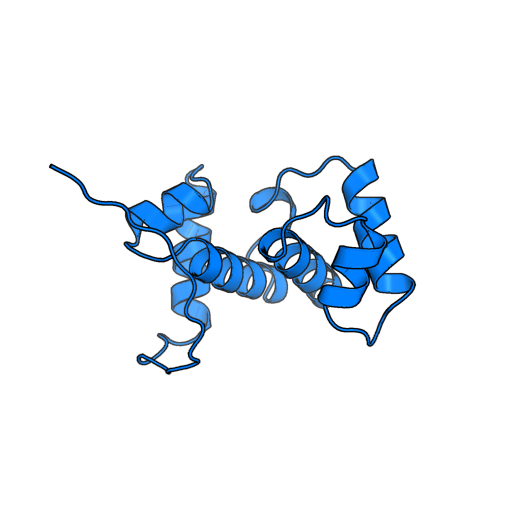 PRO A O 1
ATOM 652 N N . ASP A 1 89 ? 12.624 4.037 -11.214 1.00 87.75 89 ASP A N 1
ATOM 653 C CA . ASP A 1 89 ? 11.948 5.280 -11.613 1.00 87.75 89 ASP A CA 1
ATOM 654 C C . ASP A 1 89 ? 10.670 5.037 -12.431 1.00 87.75 89 ASP A C 1
ATOM 656 O O . ASP A 1 89 ? 10.119 5.957 -13.039 1.00 87.75 89 ASP A O 1
ATOM 660 N N . GLN A 1 90 ? 10.195 3.791 -12.502 1.00 90.88 90 GLN A N 1
ATOM 661 C CA . GLN A 1 90 ? 8.989 3.466 -13.258 1.00 90.88 90 GLN A CA 1
ATOM 662 C C . GLN A 1 90 ? 7.740 3.481 -12.373 1.00 90.88 90 GLN A C 1
ATOM 664 O O . GLN A 1 90 ? 7.771 3.260 -11.162 1.00 90.88 90 GLN A O 1
ATOM 669 N N . GLY A 1 91 ? 6.594 3.734 -13.005 1.00 89.19 91 GLY A N 1
ATOM 670 C CA . GLY A 1 91 ? 5.302 3.665 -12.329 1.00 89.19 91 GLY A CA 1
ATOM 671 C C . GLY A 1 91 ? 4.934 2.238 -11.912 1.00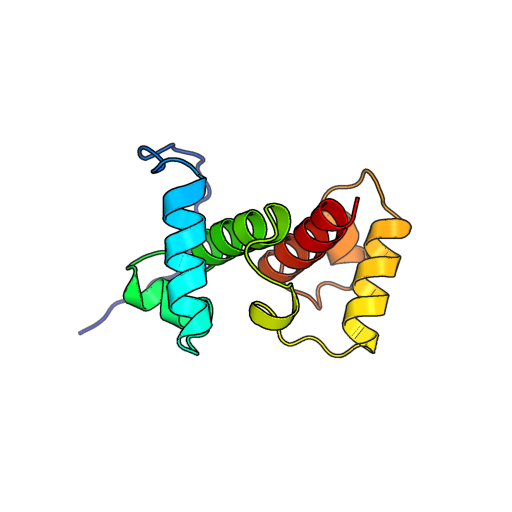 89.19 91 GLY A C 1
ATOM 672 O O . GLY A 1 91 ? 5.402 1.260 -12.495 1.00 89.19 91 GLY A O 1
ATOM 673 N N . LEU A 1 92 ? 3.998 2.117 -10.961 1.00 91.56 92 LEU A N 1
ATOM 674 C CA . LEU A 1 92 ? 3.522 0.821 -10.448 1.00 91.56 92 LEU A CA 1
ATOM 675 C C . LEU A 1 92 ? 3.000 -0.122 -11.530 1.00 91.56 92 LEU A C 1
ATOM 677 O O . LEU A 1 92 ? 3.041 -1.328 -11.343 1.00 91.56 92 LEU A O 1
ATOM 681 N N . LYS A 1 93 ? 2.531 0.412 -12.663 1.00 93.25 93 LYS A N 1
ATOM 682 C CA . LYS A 1 93 ? 2.102 -0.401 -13.800 1.00 93.25 93 LYS A CA 1
ATOM 683 C C . LYS A 1 93 ? 3.224 -1.306 -14.320 1.00 93.25 93 LYS A C 1
ATOM 685 O O . LYS A 1 93 ? 2.980 -2.487 -14.515 1.00 93.25 93 LYS A O 1
ATOM 690 N N . VAL A 1 94 ? 4.441 -0.784 -14.469 1.00 94.88 94 VAL A N 1
ATOM 691 C CA . VAL A 1 94 ? 5.580 -1.574 -14.965 1.00 94.88 94 VAL A CA 1
ATOM 692 C C . VAL A 1 94 ? 5.931 -2.686 -13.977 1.00 94.88 94 VAL A C 1
ATOM 694 O O . VAL A 1 94 ? 6.147 -3.824 -14.376 1.00 94.88 94 VAL A O 1
ATOM 697 N N . VAL A 1 95 ? 5.913 -2.378 -12.678 1.00 95.06 95 VAL A N 1
ATOM 698 C CA . VAL A 1 95 ? 6.156 -3.356 -11.607 1.00 95.06 95 VAL A CA 1
ATOM 699 C C . VAL A 1 95 ? 5.054 -4.419 -11.563 1.00 95.06 95 VAL A C 1
ATOM 701 O O . VAL A 1 95 ? 5.346 -5.604 -11.453 1.00 95.06 95 VAL A O 1
ATOM 704 N N . PHE A 1 96 ? 3.791 -4.016 -11.707 1.00 94.19 96 PHE A N 1
ATOM 705 C CA . PHE A 1 96 ? 2.643 -4.920 -11.784 1.00 94.19 96 PHE A CA 1
ATOM 706 C C . PHE A 1 96 ? 2.763 -5.887 -12.968 1.00 94.19 96 PHE A C 1
ATOM 708 O O . PHE A 1 96 ? 2.583 -7.091 -12.801 1.00 94.19 96 PHE A O 1
ATOM 715 N N . GLU A 1 97 ? 3.122 -5.379 -14.149 1.00 95.50 97 GLU A N 1
ATOM 716 C CA . GLU A 1 97 ? 3.343 -6.190 -15.351 1.00 95.50 97 GLU A CA 1
ATOM 717 C C . GLU A 1 97 ? 4.546 -7.137 -15.192 1.00 95.50 97 GLU A C 1
ATOM 719 O O . GLU A 1 97 ? 4.457 -8.301 -15.578 1.00 95.50 97 GLU A O 1
ATOM 724 N N . ALA A 1 98 ? 5.637 -6.686 -14.563 1.00 94.00 98 ALA A N 1
ATOM 725 C CA . ALA A 1 98 ? 6.805 -7.521 -14.266 1.00 94.00 98 ALA A CA 1
ATOM 726 C C . ALA A 1 98 ? 6.493 -8.669 -13.288 1.00 94.00 98 ALA A C 1
ATOM 728 O O . ALA A 1 98 ? 7.124 -9.722 -13.348 1.00 94.00 98 ALA A O 1
ATOM 729 N N . LEU A 1 99 ? 5.498 -8.481 -12.419 1.00 94.25 99 LEU A N 1
ATOM 730 C CA . LEU A 1 99 ? 4.969 -9.495 -11.501 1.00 94.25 99 LEU A CA 1
ATOM 731 C C . LEU A 1 99 ? 3.808 -10.300 -12.116 1.00 94.25 99 LEU A C 1
ATOM 733 O O . LEU A 1 99 ? 3.062 -10.967 -11.396 1.00 94.25 99 LEU A O 1
ATOM 737 N N . GLU A 1 100 ? 3.633 -10.221 -13.440 1.00 93.81 100 GLU A N 1
ATOM 738 C CA . GLU A 1 100 ? 2.599 -10.924 -14.211 1.00 93.81 100 GLU A CA 1
ATOM 739 C C . GLU A 1 100 ? 1.167 -10.621 -13.727 1.00 93.81 100 GLU A C 1
ATOM 741 O O . GLU A 1 100 ? 0.255 -11.432 -13.884 1.00 93.81 100 GLU A O 1
ATOM 746 N N . GLY A 1 101 ? 0.965 -9.462 -13.095 1.00 91.50 101 GLY A N 1
ATOM 747 C CA . GLY A 1 101 ? -0.313 -9.038 -12.530 1.00 91.50 101 GLY A CA 1
ATOM 748 C C . GLY A 1 101 ? -0.802 -9.856 -11.332 1.00 91.50 101 GLY A C 1
ATOM 749 O O . GLY A 1 101 ? -1.982 -9.794 -10.998 1.00 91.50 101 GLY A O 1
ATOM 750 N N . ARG A 1 102 ? 0.078 -10.629 -10.679 1.00 91.44 102 ARG A N 1
ATOM 751 C CA . ARG A 1 102 ? -0.289 -11.490 -9.537 1.00 91.44 102 ARG A CA 1
ATOM 752 C C . ARG A 1 102 ? -0.462 -10.744 -8.215 1.00 91.44 102 ARG A C 1
ATOM 754 O O . ARG A 1 102 ? -0.973 -11.329 -7.267 1.00 91.44 102 ARG A O 1
ATOM 761 N N . ILE A 1 103 ? 0.008 -9.501 -8.136 1.00 93.31 103 ILE A N 1
ATOM 762 C CA . ILE A 1 103 ? 0.017 -8.700 -6.909 1.00 93.31 103 ILE A CA 1
ATOM 763 C C . ILE A 1 103 ? -0.841 -7.460 -7.114 1.00 93.31 103 ILE A C 1
ATOM 765 O O . ILE A 1 103 ? -0.586 -6.677 -8.026 1.00 93.31 103 ILE A O 1
ATOM 769 N N . ASP A 1 104 ? -1.828 -7.255 -6.247 1.00 91.62 104 ASP A N 1
ATOM 770 C CA . ASP A 1 104 ? -2.725 -6.110 -6.340 1.00 91.62 104 ASP A CA 1
ATOM 771 C C . ASP A 1 104 ? -2.002 -4.768 -6.141 1.00 91.62 104 ASP A C 1
ATOM 773 O O . ASP A 1 104 ? -1.087 -4.618 -5.325 1.00 91.62 104 ASP A O 1
ATOM 777 N N . TYR A 1 105 ? -2.468 -3.739 -6.852 1.00 92.56 105 TYR A N 1
ATOM 778 C CA . TYR A 1 105 ? -1.930 -2.378 -6.752 1.00 92.56 105 TYR A CA 1
ATOM 779 C C . TYR A 1 105 ? -1.859 -1.820 -5.319 1.00 92.56 105 TYR A C 1
ATOM 781 O O . TYR A 1 105 ? -0.831 -1.225 -4.986 1.00 92.56 105 TYR A O 1
ATOM 789 N N . PRO A 1 106 ? -2.880 -1.989 -4.453 1.00 92.62 106 PRO A N 1
ATOM 790 C CA . PRO A 1 106 ? -2.817 -1.507 -3.076 1.00 92.62 106 PRO A CA 1
ATOM 791 C C . PRO A 1 106 ? -1.666 -2.130 -2.274 1.00 92.62 106 PRO A C 1
ATOM 793 O O . PRO A 1 106 ? -0.993 -1.432 -1.518 1.00 92.62 106 PRO A O 1
ATOM 796 N N . VAL A 1 107 ? -1.359 -3.409 -2.514 1.00 93.44 107 VAL A N 1
ATOM 797 C CA . VAL A 1 107 ? -0.209 -4.092 -1.905 1.00 93.44 107 VAL A CA 1
ATOM 798 C C . VAL A 1 107 ? 1.099 -3.492 -2.418 1.00 93.44 107 VAL A C 1
ATOM 800 O O . VAL A 1 107 ? 1.964 -3.136 -1.619 1.00 93.44 107 VAL A O 1
ATOM 803 N N . LEU A 1 108 ? 1.233 -3.296 -3.736 1.00 94.56 108 LEU A N 1
ATOM 804 C CA . LEU A 1 108 ? 2.421 -2.663 -4.329 1.00 94.56 108 LEU A CA 1
ATOM 805 C C . LEU A 1 108 ? 2.669 -1.252 -3.774 1.00 94.56 108 LEU A C 1
ATOM 807 O O . LEU A 1 108 ? 3.820 -0.864 -3.560 1.00 94.56 108 LEU A O 1
ATOM 811 N N . HIS A 1 109 ? 1.603 -0.495 -3.498 1.00 93.31 109 HIS A N 1
ATOM 812 C CA . HIS A 1 109 ? 1.688 0.804 -2.832 1.00 93.31 109 HIS A CA 1
ATOM 813 C C . HIS A 1 109 ? 2.300 0.699 -1.428 1.00 93.31 109 HIS A C 1
ATOM 815 O O . HIS A 1 109 ? 3.232 1.448 -1.123 1.00 93.31 109 HIS A O 1
ATOM 821 N N . CYS A 1 110 ? 1.826 -0.235 -0.598 1.00 94.94 110 CYS A N 1
ATOM 822 C CA . CYS A 1 110 ? 2.357 -0.459 0.748 1.00 94.94 110 CYS A CA 1
ATOM 823 C C . CYS A 1 110 ? 3.827 -0.900 0.726 1.00 94.94 110 CYS A C 1
ATOM 825 O O . CYS A 1 110 ? 4.636 -0.357 1.481 1.00 94.94 110 CYS A O 1
ATOM 827 N N . VAL A 1 111 ? 4.203 -1.827 -0.165 1.00 94.94 111 VAL A N 1
ATOM 828 C CA . VAL A 1 111 ? 5.602 -2.279 -0.277 1.00 94.94 111 VAL A CA 1
ATOM 829 C C . VAL A 1 111 ? 6.515 -1.115 -0.661 1.00 94.94 111 VAL A C 1
ATOM 831 O O . VAL A 1 111 ? 7.522 -0.875 0.005 1.00 94.94 111 VAL A O 1
ATOM 834 N N . ARG A 1 112 ? 6.134 -0.323 -1.673 1.00 93.94 112 ARG A N 1
ATOM 835 C CA . ARG A 1 112 ? 6.909 0.855 -2.090 1.00 93.94 112 ARG A CA 1
ATOM 836 C C . ARG A 1 112 ? 7.066 1.873 -0.959 1.00 93.94 112 ARG A C 1
ATOM 838 O O . ARG A 1 112 ? 8.145 2.438 -0.793 1.00 93.94 112 ARG A O 1
ATOM 845 N N . ALA A 1 113 ? 6.011 2.104 -0.179 1.00 93.06 113 ALA A N 1
ATOM 846 C CA . ALA A 1 113 ? 6.073 2.988 0.980 1.00 93.06 113 ALA A CA 1
ATOM 847 C C . ALA A 1 113 ? 7.075 2.486 2.032 1.00 93.06 113 ALA A C 1
ATOM 849 O O . ALA A 1 113 ? 7.876 3.274 2.531 1.00 93.06 113 ALA A O 1
ATOM 850 N N . SER A 1 114 ? 7.107 1.175 2.297 1.00 94.00 114 SER A N 1
ATOM 851 C CA . SER A 1 114 ? 8.086 0.574 3.213 1.00 94.00 114 SER A CA 1
ATOM 852 C C . SER A 1 114 ? 9.528 0.731 2.725 1.00 94.00 114 SER A C 1
ATOM 854 O O . SER A 1 114 ? 10.423 0.988 3.530 1.00 94.00 114 SER A O 1
ATOM 856 N N . MET A 1 115 ? 9.762 0.630 1.414 1.00 91.56 115 MET A N 1
ATOM 857 C CA . MET A 1 115 ? 11.088 0.859 0.829 1.00 91.56 115 MET A CA 1
ATOM 858 C C . MET A 1 115 ? 11.544 2.317 0.971 1.00 91.56 115 MET A C 1
ATOM 860 O O . MET A 1 115 ? 12.732 2.567 1.157 1.00 91.56 115 MET A O 1
ATOM 864 N N . ALA A 1 116 ? 10.614 3.274 0.903 1.00 87.31 116 ALA A N 1
ATOM 865 C CA . ALA A 1 116 ? 10.906 4.690 1.117 1.00 87.31 116 ALA A CA 1
ATOM 866 C C . ALA A 1 116 ? 11.145 5.029 2.600 1.00 87.31 116 ALA A C 1
ATOM 868 O O . ALA A 1 116 ? 11.998 5.861 2.885 1.00 87.31 116 ALA A O 1
ATOM 869 N N . ALA A 1 117 ? 10.443 4.364 3.527 1.00 82.75 117 ALA A N 1
ATOM 870 C CA . ALA A 1 117 ? 10.593 4.556 4.976 1.00 82.75 117 ALA A CA 1
ATOM 871 C C . ALA A 1 117 ? 11.962 4.111 5.520 1.00 82.75 117 ALA A C 1
ATOM 873 O O . ALA A 1 117 ? 12.420 4.607 6.543 1.00 82.75 117 ALA A O 1
ATOM 874 N N . LYS A 1 118 ? 12.609 3.144 4.855 1.00 61.34 118 LYS A N 1
ATOM 875 C CA . LYS A 1 118 ? 13.920 2.592 5.245 1.00 61.34 118 LYS A CA 1
ATOM 876 C C . LYS A 1 118 ? 15.121 3.433 4.785 1.00 61.34 118 LYS A C 1
ATOM 878 O O . LYS A 1 118 ? 16.251 2.971 4.950 1.00 61.34 118 LYS A O 1
ATOM 883 N N . ARG A 1 119 ? 14.897 4.597 4.168 1.00 53.47 119 ARG A N 1
ATOM 884 C CA . ARG A 1 119 ? 15.958 5.477 3.654 1.00 53.47 119 ARG A CA 1
ATOM 885 C C . ARG A 1 119 ? 16.380 6.543 4.652 1.00 53.47 119 ARG A C 1
ATOM 887 O O . ARG A 1 119 ? 15.510 7.029 5.402 1.00 53.47 119 ARG A O 1
#

Foldseek 3Di:
DDDDDDDDDDDPDDPPDDPLVPLLVQLLVVLVVVDALVRSCVVVVHDSLVSLVSVLVCLLVVVDPLCSHDPDDPVVLVLLVVLCVVVVPDDVVSSCVSVVVPDDPSSSSNSVSNVNSVD